Protein AF-D2B4A8-F1 (afdb_monomer_lite)

Foldseek 3Di:
DAPVLVCLCVLQPDPPDVPQPPPQDPCQPLVCVVVVNNVVDVVVHDDDDPLSNLSSLLPVQQADPVGDGDDNVVSLVVQCVVQDCVGSSNRSCVVCVVVSVVSNVLSVVCVVVVHDPHPPPDD

Structure (mmCIF, N/CA/C/O backbone):
data_AF-D2B4A8-F1
#
_entry.id   AF-D2B4A8-F1
#
loop_
_atom_site.group_PDB
_atom_site.id
_atom_site.type_symbol
_atom_site.label_atom_id
_atom_site.label_alt_id
_atom_site.label_comp_id
_atom_site.label_asym_id
_atom_site.label_entity_id
_atom_site.label_seq_id
_atom_site.pdbx_PDB_ins_code
_atom_site.Cartn_x
_atom_site.Cartn_y
_atom_site.Cartn_z
_atom_site.occupancy
_atom_site.B_iso_or_equiv
_atom_site.auth_seq_id
_atom_site.auth_comp_id
_atom_site.auth_asym_id
_atom_site.auth_atom_id
_atom_site.pdbx_PDB_model_num
ATOM 1 N N . MET A 1 1 ? 14.525 -7.545 -0.562 1.00 53.28 1 MET A N 1
ATOM 2 C CA . MET A 1 1 ? 13.897 -6.698 -1.599 1.00 53.28 1 MET A CA 1
ATOM 3 C C . MET A 1 1 ? 13.807 -7.490 -2.882 1.00 53.28 1 MET A C 1
ATOM 5 O O . MET A 1 1 ? 14.800 -8.097 -3.271 1.00 53.28 1 MET A O 1
ATOM 9 N N . CYS A 1 2 ? 12.634 -7.492 -3.510 1.00 42.72 2 CYS A N 1
ATOM 10 C CA . CYS A 1 2 ? 12.448 -8.057 -4.845 1.00 42.72 2 CYS A CA 1
ATOM 11 C C . CYS A 1 2 ? 13.189 -7.184 -5.890 1.00 42.72 2 CYS A C 1
ATOM 13 O O . CYS A 1 2 ? 13.231 -5.962 -5.713 1.00 42.72 2 CYS A O 1
ATOM 15 N N . PRO A 1 3 ? 13.757 -7.743 -6.980 1.00 53.84 3 PRO A N 1
ATOM 16 C CA . PRO A 1 3 ? 14.411 -6.964 -8.044 1.00 53.84 3 PRO A CA 1
ATOM 17 C C . PRO A 1 3 ? 13.528 -5.853 -8.638 1.00 53.84 3 PRO A C 1
ATOM 19 O O . PRO A 1 3 ? 14.040 -4.793 -8.990 1.00 53.84 3 PRO A O 1
ATOM 22 N N . LEU A 1 4 ? 12.207 -6.053 -8.671 1.00 51.47 4 LEU A N 1
ATOM 23 C CA . LEU A 1 4 ? 11.249 -5.062 -9.166 1.00 51.47 4 LEU A CA 1
ATOM 24 C C . LEU A 1 4 ? 11.161 -3.824 -8.251 1.00 51.47 4 LEU A C 1
ATOM 26 O O . LEU A 1 4 ? 11.072 -2.702 -8.734 1.00 51.47 4 LEU A O 1
ATOM 30 N N . GLN A 1 5 ? 11.285 -4.000 -6.931 1.00 55.44 5 GLN A N 1
ATOM 31 C CA . GLN A 1 5 ? 11.307 -2.886 -5.973 1.00 55.44 5 GLN A CA 1
ATOM 32 C C . GLN A 1 5 ? 12.609 -2.090 -6.050 1.00 55.44 5 GLN A C 1
ATOM 34 O O . GLN A 1 5 ? 12.600 -0.868 -5.940 1.00 55.44 5 GLN A O 1
ATOM 39 N N . ALA A 1 6 ? 13.735 -2.777 -6.273 1.00 53.03 6 ALA A N 1
ATOM 40 C CA . ALA A 1 6 ? 15.004 -2.103 -6.516 1.00 53.03 6 ALA A CA 1
ATOM 41 C C . ALA A 1 6 ? 14.921 -1.237 -7.781 1.00 53.03 6 ALA A C 1
ATOM 43 O O . ALA A 1 6 ? 15.463 -0.140 -7.790 1.00 53.03 6 ALA A O 1
ATOM 44 N N . GLN A 1 7 ? 14.188 -1.680 -8.809 1.00 50.00 7 GLN A N 1
ATOM 45 C CA . GLN A 1 7 ? 13.877 -0.876 -9.991 1.00 50.00 7 GLN A CA 1
ATOM 46 C C . GLN A 1 7 ? 12.953 0.305 -9.687 1.00 50.00 7 GLN A C 1
ATOM 48 O O . GLN A 1 7 ? 13.271 1.408 -10.110 1.00 50.00 7 GLN A O 1
ATOM 53 N N . VAL A 1 8 ? 11.873 0.124 -8.921 1.00 55.06 8 VAL A N 1
ATOM 54 C CA . VAL A 1 8 ? 10.981 1.229 -8.513 1.00 55.06 8 VAL A CA 1
ATOM 55 C C . VAL A 1 8 ? 11.750 2.307 -7.733 1.00 55.06 8 VAL A C 1
ATOM 57 O O . VAL A 1 8 ? 11.620 3.495 -8.023 1.00 55.06 8 VAL A O 1
ATOM 60 N N . LEU A 1 9 ? 12.624 1.904 -6.805 1.00 54.78 9 LEU A N 1
ATOM 61 C CA . LEU A 1 9 ? 13.452 2.826 -6.020 1.00 54.78 9 LEU A CA 1
ATOM 62 C C . LEU A 1 9 ? 14.603 3.446 -6.837 1.00 54.78 9 LEU A C 1
ATOM 64 O O . LEU A 1 9 ? 14.926 4.617 -6.643 1.00 54.78 9 LEU A O 1
ATOM 68 N N . ALA A 1 10 ? 15.224 2.695 -7.755 1.00 49.09 10 ALA A N 1
ATOM 69 C CA . ALA A 1 10 ? 16.365 3.162 -8.548 1.00 49.09 10 ALA A CA 1
ATOM 70 C C . ALA A 1 10 ? 15.973 3.994 -9.782 1.00 49.09 10 ALA A C 1
ATOM 72 O O . ALA A 1 10 ? 16.732 4.878 -10.175 1.00 49.09 10 ALA A O 1
ATOM 73 N N . LEU A 1 11 ? 14.816 3.733 -10.400 1.00 45.81 11 LEU A N 1
ATOM 74 C CA . LEU A 1 11 ? 14.360 4.416 -11.619 1.00 45.81 11 LEU A CA 1
ATOM 75 C C . LEU A 1 11 ? 13.614 5.727 -11.330 1.00 45.81 11 LEU A C 1
ATOM 77 O O . LEU A 1 11 ? 13.584 6.597 -12.192 1.00 45.81 11 LEU A O 1
ATOM 81 N N . GLY A 1 12 ? 13.070 5.917 -10.122 1.00 47.03 12 GLY A N 1
ATOM 82 C CA . GLY A 1 12 ? 12.328 7.132 -9.754 1.00 47.03 12 GLY A CA 1
ATOM 83 C C . GL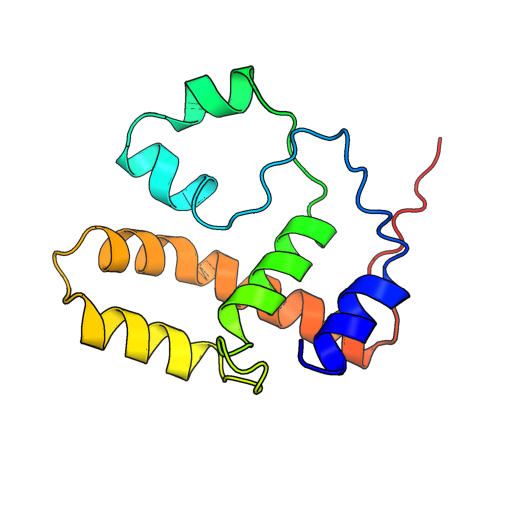Y A 1 12 ? 13.183 8.358 -9.405 1.00 47.03 12 GLY A C 1
ATOM 84 O O . GLY A 1 12 ? 12.634 9.390 -9.022 1.00 47.03 12 GLY A O 1
ATOM 85 N N . GLY A 1 13 ? 14.521 8.260 -9.428 1.00 42.66 13 GLY A N 1
ATOM 86 C CA . GLY A 1 13 ? 15.399 9.339 -8.944 1.00 42.66 13 GLY A CA 1
ATOM 87 C C . GLY A 1 13 ? 15.128 9.742 -7.484 1.00 42.66 13 GLY A C 1
ATOM 88 O O . GLY A 1 13 ? 15.579 10.799 -7.036 1.00 42.66 13 GLY A O 1
ATOM 89 N N . LEU A 1 14 ? 14.385 8.907 -6.746 1.00 45.66 14 LEU A N 1
ATOM 90 C CA . LEU A 1 14 ? 13.957 9.114 -5.373 1.00 45.66 14 LEU A CA 1
ATOM 91 C C . LEU A 1 14 ? 15.188 9.016 -4.473 1.00 45.66 14 LEU A C 1
ATOM 93 O O . LEU A 1 14 ? 15.528 7.965 -3.936 1.00 45.66 14 LEU A O 1
ATOM 97 N N . ARG A 1 15 ? 15.896 10.136 -4.309 1.00 41.97 15 ARG A N 1
ATOM 98 C CA . ARG A 1 15 ? 16.829 10.284 -3.197 1.00 41.97 15 ARG A CA 1
ATOM 99 C C . ARG A 1 15 ? 15.995 10.321 -1.926 1.00 41.97 15 ARG A C 1
ATOM 101 O O . ARG A 1 15 ? 15.464 11.371 -1.578 1.00 41.97 15 ARG A O 1
ATOM 108 N N . PHE A 1 16 ? 15.907 9.182 -1.243 1.00 39.03 16 PHE A N 1
ATOM 109 C CA . PHE A 1 16 ? 15.518 9.125 0.160 1.00 39.03 16 PHE A CA 1
ATOM 110 C C . PHE A 1 16 ? 16.360 10.165 0.910 1.00 39.03 16 PHE A C 1
ATOM 112 O O . PHE A 1 16 ? 17.578 10.009 1.034 1.00 39.03 16 PHE A O 1
ATOM 119 N N . ARG A 1 17 ? 15.750 11.287 1.307 1.00 41.50 17 ARG A N 1
ATOM 120 C CA . ARG A 1 17 ? 16.420 12.277 2.149 1.00 41.50 17 ARG A CA 1
ATOM 121 C C . ARG A 1 17 ? 16.361 11.731 3.574 1.00 41.50 17 ARG A C 1
ATOM 123 O O . ARG A 1 17 ? 15.267 11.677 4.120 1.00 41.50 17 ARG A O 1
ATOM 130 N N . PRO A 1 18 ? 17.497 11.361 4.189 1.00 38.47 18 PRO A N 1
ATOM 131 C CA . PRO A 1 18 ? 17.501 10.789 5.537 1.00 38.47 18 PRO A CA 1
ATOM 132 C C . PRO A 1 18 ? 17.061 11.788 6.621 1.00 38.47 18 PRO A C 1
ATOM 134 O O . PRO A 1 18 ? 16.767 11.369 7.730 1.00 38.47 18 PRO A O 1
ATOM 137 N N . ASP A 1 19 ? 17.013 13.083 6.287 1.00 38.22 19 ASP A N 1
ATOM 138 C CA . ASP A 1 19 ? 16.570 14.181 7.161 1.00 38.22 19 ASP A CA 1
ATOM 139 C C . ASP A 1 19 ? 15.119 14.618 6.900 1.00 38.22 19 ASP A C 1
ATOM 141 O O . ASP A 1 19 ? 14.635 15.550 7.536 1.00 38.22 19 ASP A O 1
ATOM 145 N N . SER A 1 20 ? 14.424 13.997 5.937 1.00 40.88 20 SER A N 1
ATOM 146 C CA . SER A 1 20 ? 12.980 14.192 5.843 1.00 40.88 20 SER A CA 1
ATOM 147 C C . SER A 1 20 ? 12.360 13.295 6.899 1.00 40.88 20 SER A C 1
ATOM 149 O O . SER A 1 20 ? 12.391 12.073 6.770 1.00 40.88 20 SER A O 1
ATOM 151 N N . SER A 1 21 ? 11.761 13.890 7.926 1.00 42.03 21 SER A N 1
ATOM 152 C CA . SER A 1 21 ? 10.898 13.194 8.890 1.00 42.03 21 SER A CA 1
ATOM 153 C C . SER A 1 21 ? 9.629 12.605 8.245 1.00 42.03 21 SER A C 1
ATOM 155 O O . SER A 1 21 ? 8.708 12.210 8.952 1.00 42.03 21 SER A O 1
ATOM 157 N N . ALA A 1 22 ? 9.594 12.547 6.912 1.00 42.12 22 ALA A N 1
ATOM 158 C CA . ALA A 1 22 ? 8.742 11.769 6.037 1.00 42.12 22 ALA A CA 1
ATOM 159 C C . ALA A 1 22 ? 8.541 10.342 6.547 1.00 42.12 22 ALA A C 1
ATOM 161 O O . ALA A 1 22 ? 9.259 9.401 6.182 1.00 42.12 22 ALA A O 1
ATOM 162 N N . LYS A 1 23 ? 7.539 10.157 7.403 1.00 42.78 23 LYS A N 1
ATOM 163 C CA . LYS A 1 23 ? 7.059 8.822 7.726 1.00 42.78 23 LYS A CA 1
ATOM 164 C C . LYS A 1 23 ? 6.336 8.276 6.508 1.00 42.78 23 LYS A C 1
ATOM 166 O O . LYS A 1 23 ? 5.182 8.565 6.225 1.00 42.78 23 LYS A O 1
ATOM 171 N N . THR A 1 24 ? 7.078 7.455 5.795 1.00 49.22 24 THR A N 1
ATOM 172 C CA . THR A 1 24 ? 6.608 6.561 4.757 1.00 49.22 24 THR A CA 1
ATOM 173 C C . THR A 1 24 ? 5.866 5.410 5.425 1.00 49.22 24 THR A C 1
ATOM 175 O O . THR A 1 24 ? 6.497 4.465 5.874 1.00 49.22 24 THR A O 1
ATOM 178 N N . SER A 1 25 ? 4.540 5.500 5.561 1.00 46.50 25 SER A N 1
ATOM 179 C CA . SER A 1 25 ? 3.725 4.315 5.855 1.00 46.50 25 SER A CA 1
ATOM 180 C C . SER A 1 25 ? 2.241 4.537 5.577 1.00 46.50 25 SER A C 1
ATOM 182 O O . SER A 1 25 ? 1.609 5.428 6.144 1.00 46.50 25 SER A O 1
ATOM 184 N N . GLN A 1 26 ? 1.699 3.638 4.753 1.00 45.19 26 GLN A N 1
ATOM 185 C CA . GLN A 1 26 ? 0.287 3.334 4.483 1.00 45.19 26 GLN A CA 1
ATOM 186 C C . GLN A 1 26 ? -0.660 3.490 5.687 1.00 45.19 26 GLN A C 1
ATOM 188 O O . GLN A 1 26 ? -1.834 3.819 5.530 1.00 45.19 26 GLN A O 1
ATOM 193 N N . GLU A 1 27 ? -0.142 3.229 6.887 1.00 46.00 27 GLU A N 1
ATOM 194 C CA . GLU A 1 27 ? -0.852 3.269 8.165 1.00 46.00 27 GLU A CA 1
ATOM 195 C C . GLU A 1 27 ? -1.352 4.679 8.495 1.00 46.00 27 GLU A C 1
ATOM 197 O O . GLU A 1 27 ? -2.450 4.851 9.008 1.00 46.00 27 GLU A O 1
ATOM 202 N N . PHE A 1 28 ? -0.620 5.723 8.117 1.00 49.12 28 PHE A N 1
ATOM 203 C CA . PHE A 1 28 ? -0.937 7.090 8.513 1.00 49.12 28 PHE A CA 1
ATOM 204 C C . PHE A 1 28 ? -2.313 7.558 8.019 1.00 49.12 28 PHE A C 1
ATOM 206 O O . PHE A 1 28 ? -3.135 7.998 8.808 1.00 49.12 28 PHE A O 1
ATOM 213 N N . HIS A 1 29 ? -2.629 7.428 6.731 1.00 51.56 29 HIS A N 1
ATOM 214 C CA . HIS A 1 29 ? -3.852 8.041 6.193 1.00 51.56 29 HIS A CA 1
ATOM 215 C C . HIS A 1 29 ? -5.127 7.234 6.464 1.00 51.56 29 HIS A C 1
ATOM 217 O O . HIS A 1 29 ? -6.218 7.799 6.433 1.00 51.56 29 HIS A O 1
ATOM 223 N N . CYS A 1 30 ? -5.008 5.937 6.748 1.00 52.97 30 CYS A N 1
ATOM 224 C CA . CYS A 1 30 ? -6.161 5.067 6.997 1.00 52.97 30 CYS A CA 1
ATOM 225 C C . CYS A 1 30 ? -6.325 4.693 8.476 1.00 52.97 30 CYS A C 1
ATOM 227 O O . CYS A 1 30 ? -7.440 4.411 8.908 1.00 52.97 30 CYS A O 1
ATOM 229 N N . GLU A 1 31 ? -5.250 4.709 9.265 1.00 59.53 31 GLU A N 1
ATOM 230 C CA . GLU A 1 31 ? -5.280 4.430 10.702 1.00 59.53 31 GLU A CA 1
ATOM 231 C C . GLU A 1 31 ? -5.310 5.714 11.540 1.00 59.53 31 GLU A C 1
ATOM 233 O O . GLU A 1 31 ? -5.950 5.730 12.591 1.00 59.53 31 GLU A O 1
ATOM 238 N N . ALA A 1 32 ? -4.689 6.818 11.098 1.00 65.00 32 ALA A N 1
ATOM 239 C CA . ALA A 1 32 ? -4.744 8.068 11.860 1.00 65.00 32 ALA A CA 1
ATOM 240 C C . ALA A 1 32 ? -6.165 8.629 12.013 1.00 65.00 32 ALA A C 1
ATOM 242 O O . ALA A 1 32 ? -6.464 9.084 13.117 1.00 65.00 32 ALA A O 1
ATOM 243 N N . PRO A 1 33 ? -7.072 8.573 11.013 1.00 65.69 33 PRO A N 1
ATOM 244 C CA . PRO A 1 33 ? -8.468 8.949 11.233 1.00 65.69 33 PRO A CA 1
ATOM 245 C C . PRO A 1 33 ? -9.149 8.055 12.278 1.00 65.69 33 PRO A C 1
ATOM 247 O O . PRO A 1 33 ? -9.798 8.566 13.187 1.00 65.69 33 PRO A O 1
ATOM 250 N N . GLU A 1 34 ? -8.929 6.736 12.218 1.00 67.88 34 GLU A N 1
ATOM 251 C CA . GLU A 1 34 ? -9.468 5.767 13.191 1.00 67.88 34 GLU A CA 1
ATOM 252 C C . GLU A 1 34 ? -8.925 6.002 14.614 1.00 67.88 34 GLU A C 1
ATOM 254 O O . GLU A 1 34 ? -9.572 5.653 15.602 1.00 67.88 34 GLU A O 1
ATOM 259 N N . ARG A 1 35 ? -7.743 6.620 14.736 1.00 70.56 35 ARG A N 1
ATOM 260 C CA . ARG A 1 35 ? -7.092 6.963 16.010 1.00 70.56 35 ARG A CA 1
ATOM 261 C C . ARG A 1 35 ? -7.255 8.428 16.429 1.00 70.56 35 ARG A C 1
ATOM 263 O O . ARG A 1 35 ? -6.767 8.788 17.497 1.00 70.56 35 ARG A O 1
ATOM 270 N N . GLY A 1 36 ? -7.912 9.264 15.622 1.00 75.44 36 GLY A N 1
ATOM 271 C CA . GLY A 1 36 ? -8.033 10.707 15.869 1.00 75.44 36 GLY A CA 1
ATOM 272 C C . GLY A 1 36 ? -6.702 11.470 15.811 1.00 75.44 36 GLY A C 1
ATOM 273 O O . GLY A 1 36 ? -6.557 12.493 16.469 1.00 75.44 36 GLY A O 1
ATOM 274 N N . LEU A 1 37 ? -5.718 10.959 15.067 1.00 79.81 37 LEU A N 1
ATOM 275 C CA . LEU A 1 37 ? -4.366 11.521 14.962 1.00 79.81 37 LEU A CA 1
ATOM 276 C C . LEU A 1 37 ? -4.123 12.300 13.665 1.00 79.81 37 LEU A C 1
ATOM 278 O O . LEU A 1 37 ? -3.055 12.880 13.511 1.00 79.81 37 LEU A O 1
ATOM 282 N N . LEU A 1 38 ? -5.078 12.306 12.730 1.00 73.94 38 LEU A N 1
ATOM 283 C CA . LEU A 1 38 ? -4.866 12.867 11.394 1.00 73.94 38 LEU A CA 1
ATOM 284 C C . LEU A 1 38 ? -4.447 14.346 11.437 1.00 73.94 38 LEU A C 1
ATOM 286 O O . LEU A 1 38 ? -3.479 14.718 10.781 1.00 73.94 38 LEU A O 1
ATOM 290 N N . ASP A 1 39 ? -5.137 15.165 12.231 1.00 75.44 39 ASP A N 1
ATOM 291 C CA . ASP A 1 39 ? -4.871 16.607 12.301 1.00 75.44 39 ASP A CA 1
ATOM 292 C C . ASP A 1 39 ? -3.505 16.899 12.933 1.00 75.44 39 ASP A C 1
ATOM 294 O O . ASP A 1 39 ? -2.692 17.600 12.340 1.00 75.44 39 ASP A O 1
ATOM 298 N N . ALA A 1 40 ? -3.210 16.275 14.080 1.00 78.38 40 ALA A N 1
ATOM 299 C CA . ALA A 1 40 ? -1.917 16.403 14.753 1.00 78.38 40 ALA A CA 1
ATOM 300 C C . ALA A 1 40 ? -0.747 16.008 13.845 1.00 78.38 40 ALA A C 1
ATOM 302 O O . ALA A 1 40 ? 0.318 16.618 13.892 1.00 78.38 40 ALA A O 1
ATOM 303 N N . LEU A 1 41 ? -0.940 14.996 13.001 1.00 74.81 41 LEU A N 1
ATOM 304 C CA . LEU A 1 41 ? 0.117 14.560 12.114 1.00 74.81 41 LEU A CA 1
ATOM 305 C C . LEU A 1 41 ? 0.253 15.435 10.857 1.00 74.81 41 LEU A C 1
ATOM 307 O O . LEU A 1 41 ? 1.373 15.642 10.403 1.00 74.81 41 LEU A O 1
ATOM 311 N N . ASN A 1 42 ? -0.843 15.976 10.318 1.00 76.38 42 ASN A N 1
ATOM 312 C CA . ASN A 1 42 ? -0.787 16.960 9.229 1.00 76.38 42 ASN A CA 1
ATOM 313 C C . ASN A 1 42 ? -0.161 18.293 9.679 1.00 76.38 42 ASN A C 1
ATOM 315 O O . ASN A 1 42 ? 0.357 19.036 8.852 1.00 76.38 42 ASN A O 1
ATOM 319 N N . GLU A 1 43 ? -0.227 18.613 10.974 1.00 79.50 43 GLU A N 1
ATOM 320 C CA . GLU A 1 43 ? 0.458 19.773 11.557 1.00 79.50 43 GLU A CA 1
ATOM 321 C C . GLU A 1 43 ? 1.968 19.541 11.739 1.00 79.50 43 GLU A C 1
ATOM 323 O O . GLU A 1 43 ? 2.749 20.486 11.635 1.00 79.50 43 GLU A O 1
ATOM 328 N N . GLU A 1 44 ? 2.385 18.303 12.026 1.00 77.94 44 GLU A N 1
ATOM 329 C CA . GLU A 1 44 ? 3.787 17.961 12.307 1.00 77.94 44 GLU A CA 1
ATOM 330 C C . GLU A 1 44 ? 4.586 17.592 11.045 1.00 77.94 44 GLU A C 1
ATOM 332 O O . GLU A 1 44 ? 5.791 17.850 10.987 1.00 77.94 44 GLU A O 1
ATOM 337 N N . PHE A 1 45 ? 3.942 16.995 10.036 1.00 74.12 45 PHE A N 1
ATOM 338 C CA . PHE A 1 45 ? 4.610 16.428 8.864 1.00 74.12 45 PHE A CA 1
ATOM 339 C C . PHE A 1 45 ? 4.064 16.989 7.547 1.00 74.12 45 PHE A C 1
ATOM 341 O O . PHE A 1 45 ? 2.855 17.025 7.323 1.00 74.12 45 PHE A O 1
ATOM 348 N N . ASP A 1 46 ? 4.976 17.349 6.639 1.00 72.12 46 ASP A N 1
ATOM 349 C CA . ASP A 1 46 ? 4.625 17.710 5.266 1.00 72.12 46 ASP A CA 1
ATOM 350 C C . ASP A 1 46 ? 4.083 16.496 4.497 1.00 72.12 46 ASP A C 1
ATOM 352 O O . ASP A 1 46 ? 4.502 15.352 4.700 1.00 72.12 46 ASP A O 1
ATOM 356 N N . GLN A 1 47 ? 3.168 16.754 3.561 1.00 69.88 47 GLN A N 1
ATOM 357 C CA . GLN A 1 47 ? 2.641 15.709 2.694 1.00 69.88 47 GLN A CA 1
ATOM 358 C C . GLN A 1 47 ? 3.702 15.268 1.678 1.00 69.88 47 GLN A C 1
ATOM 360 O O . GLN A 1 47 ? 4.236 16.073 0.912 1.00 69.88 47 GLN A O 1
ATOM 365 N N . GLU A 1 48 ? 3.977 13.966 1.648 1.00 73.81 48 GLU A N 1
ATOM 366 C CA . GLU A 1 48 ? 4.938 13.385 0.716 1.00 73.81 48 GLU A CA 1
ATOM 367 C C . GLU A 1 48 ? 4.442 13.386 -0.732 1.00 73.81 48 GLU A C 1
ATOM 369 O O . GLU A 1 48 ? 3.244 13.449 -1.024 1.00 73.81 48 GLU A O 1
ATOM 374 N N . ARG A 1 49 ? 5.399 13.277 -1.660 1.00 76.75 49 ARG A N 1
ATOM 375 C CA . ARG A 1 49 ? 5.110 13.209 -3.096 1.00 76.75 49 ARG A CA 1
ATOM 376 C C . ARG A 1 49 ? 4.154 12.048 -3.409 1.00 76.75 49 ARG A C 1
ATOM 378 O O . ARG A 1 49 ? 4.464 10.918 -3.017 1.00 76.75 49 ARG A O 1
ATOM 385 N N . PRO A 1 50 ? 3.067 12.272 -4.173 1.00 75.56 50 PRO A N 1
ATOM 386 C CA . PRO A 1 50 ? 2.102 11.223 -4.507 1.00 75.56 50 PRO A CA 1
ATOM 387 C C . PRO A 1 50 ? 2.756 9.976 -5.113 1.00 75.56 50 PRO A C 1
ATOM 389 O O . PRO A 1 50 ? 2.479 8.864 -4.677 1.00 75.56 50 PRO A O 1
ATOM 392 N N . GLU A 1 51 ? 3.715 10.158 -6.026 1.00 77.50 51 GLU A N 1
ATOM 393 C CA . GLU A 1 51 ? 4.416 9.040 -6.678 1.00 77.50 51 GLU A CA 1
ATOM 394 C C . GLU A 1 51 ? 5.237 8.193 -5.692 1.00 77.50 51 GLU A C 1
ATOM 396 O O . GLU A 1 51 ? 5.375 6.981 -5.861 1.00 77.50 51 GLU A O 1
ATOM 401 N N . LEU A 1 52 ? 5.802 8.822 -4.653 1.00 78.81 52 LEU A N 1
ATOM 402 C CA . LEU A 1 52 ? 6.547 8.118 -3.610 1.00 78.81 52 LEU A CA 1
ATOM 403 C C . LEU A 1 52 ? 5.593 7.309 -2.728 1.00 78.81 52 LEU A C 1
ATOM 405 O O . LEU A 1 52 ? 5.871 6.147 -2.432 1.00 78.81 52 LEU A O 1
ATOM 409 N N . VAL A 1 53 ? 4.456 7.895 -2.349 1.00 78.25 53 VAL A N 1
ATOM 410 C CA . VAL A 1 53 ? 3.413 7.205 -1.576 1.00 78.25 53 VAL A CA 1
ATOM 411 C C . VAL A 1 53 ? 2.881 5.995 -2.349 1.00 78.25 53 VAL A C 1
ATOM 413 O O . VAL A 1 53 ? 2.768 4.905 -1.783 1.00 78.25 53 VAL A O 1
ATOM 416 N N . GLU A 1 54 ? 2.626 6.141 -3.649 1.00 82.38 54 GLU A N 1
ATOM 417 C CA . GLU A 1 54 ? 2.193 5.045 -4.521 1.00 82.38 54 GLU A CA 1
ATOM 418 C C . GLU A 1 54 ? 3.258 3.949 -4.648 1.00 82.38 54 GLU A C 1
ATOM 420 O O . GLU A 1 54 ? 2.948 2.764 -4.510 1.00 82.38 54 GLU A O 1
ATOM 425 N N . ALA A 1 55 ? 4.524 4.327 -4.848 1.00 83.12 55 ALA A N 1
ATOM 426 C CA . ALA A 1 55 ? 5.640 3.389 -4.944 1.00 83.12 55 ALA A CA 1
ATOM 427 C C . ALA A 1 55 ? 5.817 2.557 -3.666 1.00 83.12 55 ALA A C 1
ATOM 429 O O . ALA A 1 55 ? 6.039 1.346 -3.734 1.00 83.12 55 ALA A O 1
ATOM 430 N N . LEU A 1 56 ? 5.700 3.188 -2.497 1.00 83.06 56 LEU A N 1
ATOM 431 C CA . LEU A 1 56 ? 5.814 2.513 -1.205 1.00 83.06 56 LEU A CA 1
ATOM 432 C C . LEU A 1 56 ? 4.609 1.622 -0.923 1.00 83.06 56 LEU A C 1
ATOM 434 O O . LEU A 1 56 ? 4.796 0.488 -0.489 1.00 83.06 56 LEU A O 1
ATOM 438 N N . THR A 1 57 ? 3.407 2.092 -1.263 1.00 84.44 57 THR A N 1
ATOM 439 C CA . THR A 1 57 ? 2.179 1.288 -1.214 1.00 84.44 57 THR A CA 1
ATOM 440 C C . THR A 1 57 ? 2.319 0.022 -2.037 1.00 84.44 57 THR A C 1
ATOM 442 O O . THR A 1 57 ? 2.061 -1.082 -1.560 1.00 84.44 57 THR A O 1
ATOM 445 N N . TYR A 1 58 ? 2.758 0.177 -3.285 1.00 86.00 58 TYR A N 1
ATOM 446 C CA . TYR A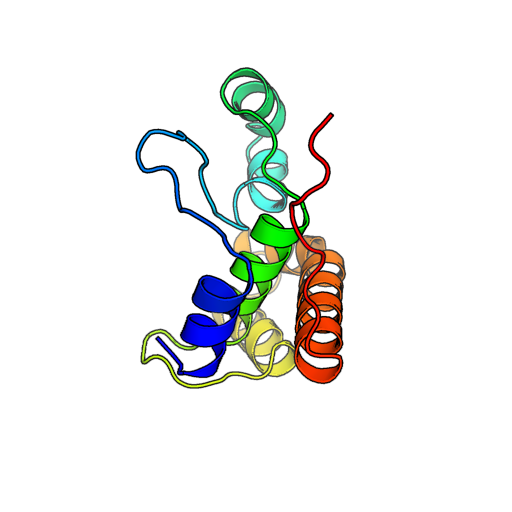 1 58 ? 3.007 -0.942 -4.173 1.00 86.00 58 TYR A CA 1
ATOM 447 C C . TYR A 1 58 ? 4.021 -1.907 -3.557 1.00 86.00 58 TYR A C 1
ATOM 449 O O . TYR A 1 58 ? 3.787 -3.114 -3.535 1.00 86.00 58 TYR A O 1
ATOM 457 N N . CYS A 1 59 ? 5.123 -1.387 -3.013 1.00 84.94 59 CYS A N 1
ATOM 458 C CA . CYS A 1 59 ? 6.162 -2.203 -2.401 1.00 84.94 59 CYS A CA 1
ATOM 459 C C . CYS A 1 59 ? 5.658 -3.008 -1.196 1.00 84.94 59 CYS A C 1
ATOM 461 O O . CYS A 1 59 ? 5.974 -4.193 -1.115 1.00 84.94 59 CYS A O 1
ATOM 463 N N . ASP A 1 60 ? 4.894 -2.395 -0.294 1.00 84.56 60 ASP A N 1
ATOM 464 C CA . ASP A 1 60 ? 4.339 -3.055 0.892 1.00 84.56 60 ASP A CA 1
ATOM 465 C C . ASP A 1 60 ? 3.317 -4.140 0.520 1.00 84.56 60 ASP A C 1
ATOM 467 O O . ASP A 1 60 ? 3.378 -5.276 0.996 1.00 84.56 60 ASP A O 1
ATOM 471 N N . MET A 1 61 ? 2.419 -3.822 -0.415 1.00 88.88 61 MET A N 1
ATOM 472 C CA . MET A 1 61 ? 1.282 -4.682 -0.744 1.00 88.88 61 MET A CA 1
ATOM 473 C C . MET A 1 61 ? 1.606 -5.807 -1.729 1.00 88.88 61 MET A C 1
ATOM 475 O O . MET A 1 61 ? 0.839 -6.762 -1.827 1.00 88.88 61 MET A O 1
ATOM 479 N N . THR A 1 62 ? 2.735 -5.734 -2.437 1.00 88.00 62 THR A N 1
ATOM 480 C CA . THR A 1 62 ? 3.123 -6.735 -3.451 1.00 88.00 62 THR A CA 1
ATOM 481 C C . THR A 1 62 ? 4.408 -7.483 -3.112 1.00 88.00 62 THR A C 1
ATOM 483 O O . THR A 1 62 ? 4.949 -8.198 -3.954 1.00 88.00 62 THR A O 1
ATOM 486 N N . THR A 1 63 ? 4.938 -7.336 -1.892 1.00 83.38 63 THR A N 1
ATOM 487 C CA . THR A 1 63 ? 6.172 -8.020 -1.486 1.00 83.38 63 THR A CA 1
ATOM 488 C C . THR A 1 63 ? 6.050 -8.664 -0.113 1.00 83.38 63 THR A C 1
ATOM 490 O O . THR A 1 63 ? 5.692 -8.035 0.877 1.00 83.38 63 THR A O 1
ATOM 493 N N . SER A 1 64 ? 6.397 -9.947 -0.033 1.00 78.94 64 SER A N 1
ATOM 494 C CA . SER A 1 64 ? 6.458 -10.663 1.237 1.00 78.94 64 SER A CA 1
ATOM 495 C C . SER A 1 64 ? 7.642 -10.187 2.091 1.00 78.94 64 SER A C 1
ATOM 497 O O . SER A 1 64 ? 8.625 -9.668 1.555 1.00 78.94 64 SER A O 1
ATOM 499 N N . PRO A 1 65 ? 7.648 -10.457 3.409 1.00 71.44 65 PRO A N 1
ATOM 500 C CA . PRO A 1 65 ? 8.815 -10.195 4.258 1.00 71.44 65 PRO A CA 1
ATOM 501 C C . PRO A 1 65 ? 10.105 -10.877 3.765 1.00 71.44 65 PRO A C 1
ATOM 503 O O . PRO A 1 65 ? 11.204 -10.386 4.011 1.00 71.44 65 PRO A O 1
ATOM 506 N N . GLY A 1 66 ? 9.981 -11.995 3.038 1.00 73.19 66 GLY A N 1
ATOM 507 C CA . GLY A 1 66 ? 11.098 -12.695 2.396 1.00 73.19 66 GLY A CA 1
ATOM 508 C C . GLY A 1 66 ? 11.549 -12.078 1.067 1.00 73.19 66 GLY A C 1
ATOM 509 O O . GLY A 1 66 ? 12.502 -12.561 0.460 1.00 73.19 66 GLY A O 1
ATOM 510 N N . GLY A 1 67 ? 10.887 -11.020 0.596 1.00 72.88 67 GLY A N 1
ATOM 511 C CA . GLY A 1 67 ? 11.182 -10.357 -0.670 1.00 72.88 67 GLY A CA 1
ATOM 512 C C . GLY A 1 67 ? 10.585 -11.040 -1.901 1.00 72.88 67 GLY A C 1
ATOM 513 O O . GLY A 1 67 ? 11.034 -10.752 -3.008 1.00 72.88 67 GLY A O 1
ATOM 514 N N . THR A 1 68 ? 9.617 -11.945 -1.736 1.00 80.31 68 THR A N 1
ATOM 515 C CA . THR A 1 68 ? 8.937 -12.594 -2.869 1.00 80.31 68 THR A CA 1
ATOM 516 C C . THR A 1 68 ? 7.750 -11.754 -3.345 1.00 80.31 68 THR A C 1
ATOM 518 O O . THR A 1 68 ? 7.060 -11.192 -2.494 1.00 80.31 68 THR A O 1
ATOM 521 N N . PRO A 1 69 ? 7.472 -11.690 -4.661 1.00 82.31 69 PRO A N 1
ATOM 522 C CA . PRO A 1 69 ? 6.267 -11.045 -5.173 1.00 82.31 69 PRO A CA 1
ATOM 523 C C . PRO A 1 69 ? 4.997 -11.663 -4.582 1.00 82.31 69 PRO A C 1
ATOM 525 O O . PRO A 1 69 ? 4.928 -12.881 -4.406 1.00 82.31 69 PRO A O 1
ATOM 528 N N . LEU A 1 70 ? 4.012 -10.820 -4.298 1.00 85.56 70 LEU A N 1
ATOM 529 C CA . LEU A 1 70 ? 2.663 -11.183 -3.880 1.00 85.56 70 LEU A CA 1
ATOM 530 C C . LEU A 1 70 ? 1.654 -10.484 -4.789 1.00 85.56 70 LEU A C 1
ATOM 532 O O . LEU A 1 70 ? 1.881 -9.350 -5.217 1.00 85.56 70 LEU A O 1
ATOM 536 N N . ASP A 1 71 ? 0.543 -11.163 -5.056 1.00 89.75 71 ASP A N 1
ATOM 537 C CA . ASP A 1 71 ? -0.627 -10.526 -5.643 1.00 89.75 71 ASP A CA 1
ATOM 538 C C . ASP A 1 71 ? -1.348 -9.682 -4.579 1.00 89.75 71 ASP A C 1
ATOM 540 O O . ASP A 1 71 ? -1.435 -10.071 -3.409 1.00 89.75 71 ASP A O 1
ATOM 544 N N . VAL A 1 72 ? -1.819 -8.498 -4.974 1.00 89.31 72 VAL A N 1
ATOM 545 C CA . VAL A 1 72 ? -2.439 -7.550 -4.041 1.00 89.31 72 VAL A CA 1
ATOM 546 C C . VAL A 1 72 ? -3.780 -8.060 -3.518 1.00 89.31 72 VAL A C 1
ATOM 548 O O . VAL A 1 72 ? -4.077 -7.862 -2.340 1.00 89.31 72 VAL A O 1
ATOM 551 N N . ASP A 1 73 ? -4.569 -8.748 -4.344 1.00 90.62 73 ASP A N 1
ATOM 552 C CA . ASP A 1 73 ? -5.882 -9.249 -3.945 1.00 90.62 73 ASP A CA 1
ATOM 553 C C . ASP A 1 73 ? -5.720 -10.440 -2.994 1.00 90.62 73 ASP A C 1
ATOM 555 O O . ASP A 1 73 ? -6.372 -10.491 -1.945 1.00 90.62 73 ASP A O 1
ATOM 559 N N . ASP A 1 74 ? -4.768 -11.334 -3.284 1.00 89.31 74 ASP A N 1
ATOM 560 C CA . ASP A 1 74 ? -4.393 -12.423 -2.374 1.00 89.31 74 ASP A CA 1
ATOM 561 C C . ASP A 1 74 ? -3.906 -11.880 -1.022 1.00 89.31 74 ASP A C 1
ATOM 563 O O . ASP A 1 74 ? -4.266 -12.398 0.041 1.00 89.31 74 ASP A O 1
ATOM 567 N N . ARG A 1 75 ? -3.118 -10.798 -1.039 1.00 89.38 75 ARG A N 1
ATOM 568 C CA . ARG A 1 75 ? -2.617 -10.145 0.174 1.00 89.38 75 ARG A CA 1
ATOM 569 C C . ARG A 1 75 ? -3.739 -9.514 0.996 1.00 89.38 75 ARG A C 1
ATOM 571 O O . ARG A 1 75 ? -3.763 -9.670 2.217 1.00 89.38 75 ARG A O 1
ATOM 578 N N . LEU A 1 76 ? -4.675 -8.818 0.357 1.00 89.75 76 LEU A N 1
ATOM 579 C CA . LEU A 1 76 ? -5.835 -8.238 1.036 1.00 89.75 76 LEU A CA 1
ATOM 580 C C . LEU A 1 76 ? -6.709 -9.336 1.660 1.00 89.75 76 LEU A C 1
ATOM 582 O O . LEU A 1 76 ? -7.084 -9.237 2.833 1.00 89.75 76 LEU A O 1
ATOM 586 N N . ALA A 1 77 ? -6.966 -10.422 0.926 1.00 90.06 77 ALA A N 1
ATOM 587 C CA . ALA A 1 77 ? -7.712 -11.574 1.428 1.00 90.06 77 ALA A CA 1
ATOM 588 C C . ALA A 1 77 ? -7.014 -12.244 2.627 1.00 90.06 77 ALA A C 1
ATOM 590 O O . ALA A 1 77 ? -7.665 -12.566 3.625 1.00 90.06 77 ALA A O 1
ATOM 591 N N . GLU A 1 78 ? -5.687 -12.397 2.576 1.00 88.69 78 GLU A N 1
ATOM 592 C CA . GLU A 1 78 ? -4.873 -12.903 3.687 1.00 88.69 78 GLU A CA 1
ATOM 593 C C . GLU A 1 78 ? -5.021 -12.026 4.941 1.00 88.69 78 GLU A C 1
ATOM 595 O O . GLU A 1 78 ? -5.255 -12.545 6.038 1.00 88.69 78 GLU A O 1
ATOM 600 N N . ILE A 1 79 ? -4.911 -10.701 4.794 1.00 85.94 79 ILE A N 1
ATOM 601 C CA . ILE A 1 79 ? -5.048 -9.750 5.907 1.00 85.94 79 ILE A CA 1
ATOM 602 C C . ILE A 1 79 ? -6.444 -9.867 6.533 1.00 85.94 79 ILE A C 1
ATOM 604 O O . ILE A 1 79 ? -6.560 -9.979 7.758 1.00 85.94 79 ILE A O 1
ATOM 608 N N . HIS A 1 80 ? -7.503 -9.913 5.720 1.00 87.50 80 HIS A N 1
ATOM 609 C CA . HIS A 1 80 ? -8.867 -10.110 6.218 1.00 87.50 80 HIS A CA 1
ATOM 610 C C . HIS A 1 80 ? -9.041 -11.445 6.946 1.00 87.50 80 HIS A C 1
ATOM 612 O O . HIS A 1 80 ? -9.647 -11.482 8.019 1.00 87.50 80 HIS A O 1
ATOM 618 N N . SER A 1 81 ? -8.463 -12.525 6.415 1.00 89.19 81 SER A N 1
ATOM 619 C CA . SER A 1 81 ? -8.523 -13.847 7.041 1.00 89.19 81 SER A CA 1
ATOM 620 C C . SER A 1 81 ? -7.791 -13.908 8.385 1.00 89.19 81 SER A C 1
ATOM 622 O O . SER A 1 81 ? -8.175 -14.71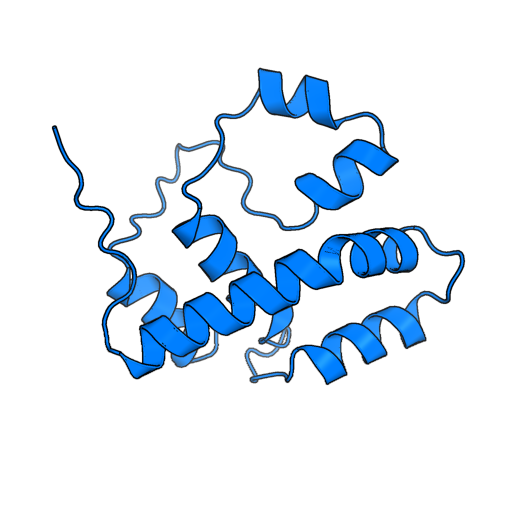1 9.233 1.00 89.19 81 SER A O 1
ATOM 624 N N . ARG A 1 82 ? -6.735 -13.108 8.589 1.00 89.31 82 ARG A N 1
ATOM 625 C CA . ARG A 1 82 ? -5.932 -13.112 9.826 1.00 89.31 82 ARG A CA 1
ATOM 626 C C . ARG A 1 82 ? -6.585 -12.364 10.981 1.00 89.31 82 ARG A C 1
ATOM 628 O O . ARG A 1 82 ? -6.504 -12.827 12.114 1.00 89.31 82 ARG A O 1
ATOM 635 N N . TYR A 1 83 ? -7.175 -11.203 10.705 1.00 82.75 83 TYR A N 1
ATOM 636 C CA . TYR A 1 83 ? -7.646 -10.291 11.750 1.00 82.75 83 TYR A CA 1
ATOM 637 C C . TYR A 1 83 ? -9.159 -10.377 12.003 1.00 82.75 83 TYR A C 1
ATOM 639 O O . TYR A 1 83 ? -9.599 -10.069 13.107 1.00 82.75 83 TYR A O 1
ATOM 647 N N . GLY A 1 84 ? -9.949 -10.876 11.045 1.00 83.12 84 GLY A N 1
ATOM 648 C CA . GLY A 1 84 ? -11.405 -10.975 11.172 1.00 83.12 84 GLY A CA 1
ATOM 649 C C . GLY A 1 84 ? -12.123 -9.616 11.046 1.00 83.12 84 GLY A C 1
ATOM 650 O O . GLY A 1 84 ? -11.528 -8.565 11.267 1.00 83.12 84 GLY A O 1
ATOM 651 N N . PRO A 1 85 ? -13.422 -9.603 10.699 1.00 79.81 85 PRO A N 1
ATOM 652 C CA . PRO A 1 85 ? -14.109 -8.412 10.178 1.00 79.81 85 PRO A CA 1
ATOM 653 C C . PRO A 1 85 ? -14.200 -7.221 11.150 1.00 79.81 85 PRO A C 1
ATOM 655 O O . PRO A 1 85 ? -14.162 -6.076 10.712 1.00 79.81 85 PRO A O 1
ATOM 658 N N . GLU A 1 86 ? -14.268 -7.466 12.460 1.00 82.50 86 GLU A N 1
ATOM 659 C CA . GLU A 1 86 ? -14.430 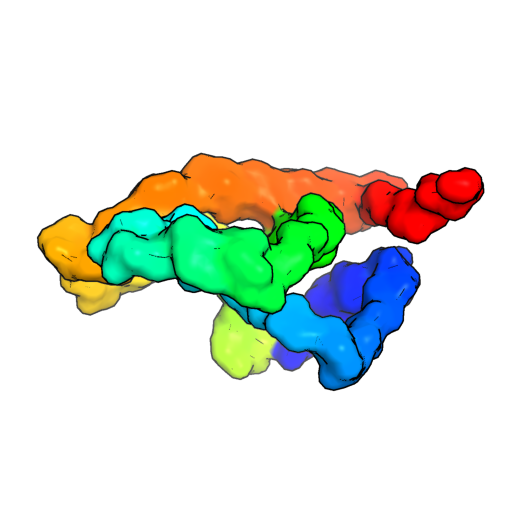-6.408 13.475 1.00 82.50 86 GLU A CA 1
ATOM 660 C C . GLU A 1 86 ? -13.103 -5.766 13.916 1.00 82.50 86 GLU A C 1
ATOM 662 O O . GLU A 1 86 ? -13.073 -4.744 14.617 1.00 82.50 86 GLU A O 1
ATOM 667 N N . HIS A 1 87 ? -11.977 -6.357 13.518 1.00 85.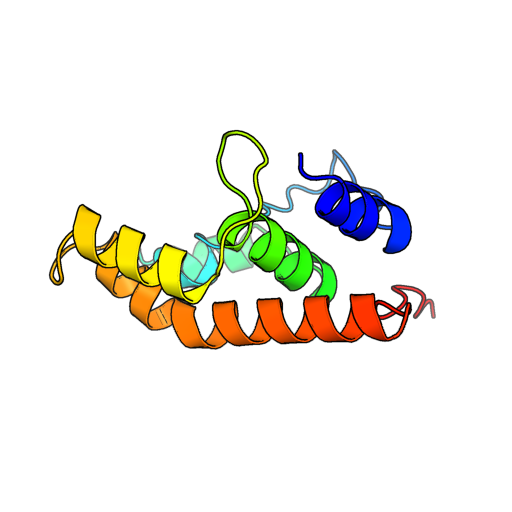00 87 HIS A N 1
ATOM 668 C CA . HIS A 1 87 ? -10.665 -5.884 13.925 1.00 85.00 87 HIS A CA 1
ATOM 669 C C . HIS A 1 87 ? -10.319 -4.561 13.238 1.00 85.00 87 HIS A C 1
ATOM 671 O O . HIS A 1 87 ? -10.642 -4.343 12.070 1.00 85.00 87 HIS A O 1
ATOM 677 N N . LEU A 1 88 ? -9.623 -3.676 13.959 1.00 80.75 88 LEU A N 1
ATOM 678 C CA . LEU A 1 88 ? -9.227 -2.358 13.449 1.00 80.75 88 LEU A CA 1
ATOM 679 C C . LEU A 1 88 ? -8.447 -2.474 12.134 1.00 80.75 88 LEU A C 1
ATOM 681 O O . LEU A 1 88 ? -8.788 -1.809 11.166 1.00 80.75 88 LEU A O 1
ATOM 685 N N . VAL A 1 89 ? -7.496 -3.412 12.058 1.00 80.94 89 VAL A N 1
ATOM 686 C CA . VAL A 1 89 ? -6.732 -3.690 10.825 1.00 80.94 89 VAL A CA 1
ATOM 687 C C . VAL A 1 89 ? -7.647 -4.048 9.652 1.00 80.94 89 VAL A C 1
ATOM 689 O O . VAL A 1 89 ? -7.442 -3.550 8.552 1.00 80.94 89 VAL A O 1
ATOM 692 N N . SER A 1 90 ? -8.683 -4.865 9.866 1.00 83.44 90 SER A N 1
ATOM 693 C CA . SER A 1 90 ? -9.607 -5.246 8.793 1.00 83.44 90 SER A CA 1
ATOM 694 C C . SER A 1 90 ? -10.492 -4.086 8.330 1.00 83.44 90 SER A C 1
ATOM 696 O O . SER A 1 90 ? -10.791 -3.993 7.141 1.00 83.44 90 SER A O 1
ATOM 698 N N . ARG A 1 91 ? -10.868 -3.165 9.222 1.00 82.88 91 ARG A N 1
ATOM 699 C CA . ARG A 1 91 ? -11.605 -1.947 8.848 1.00 82.88 91 ARG A CA 1
ATOM 700 C C . ARG A 1 91 ? -10.716 -0.941 8.121 1.00 82.88 91 ARG A C 1
ATOM 702 O O . ARG A 1 91 ? -11.074 -0.501 7.031 1.00 82.88 91 ARG A O 1
ATOM 709 N N . SER A 1 92 ? -9.530 -0.659 8.658 1.00 80.19 92 SER A N 1
ATOM 710 C CA . SER A 1 92 ? -8.558 0.231 8.016 1.00 80.19 92 SER A CA 1
ATOM 711 C C . SER A 1 92 ? -8.155 -0.276 6.635 1.00 80.19 92 SER A C 1
ATOM 713 O O . SER A 1 92 ? -8.175 0.506 5.690 1.00 80.19 92 SER A O 1
ATOM 715 N N . ILE A 1 93 ? -7.864 -1.574 6.476 1.00 84.94 93 ILE A N 1
ATOM 716 C CA . ILE A 1 93 ? -7.489 -2.119 5.164 1.00 84.94 93 ILE A CA 1
ATOM 717 C C . ILE A 1 93 ? -8.667 -2.104 4.179 1.00 84.94 93 ILE A C 1
ATOM 719 O O . ILE A 1 93 ? -8.459 -1.815 3.004 1.00 84.94 93 ILE A O 1
ATOM 723 N N . SER A 1 94 ? -9.909 -2.315 4.640 1.00 87.81 94 SER A N 1
ATOM 724 C CA . SER A 1 94 ? -11.101 -2.173 3.784 1.00 87.81 94 SER A CA 1
ATOM 725 C C . SER A 1 94 ? -11.225 -0.745 3.255 1.00 87.81 94 SER A C 1
ATOM 727 O O . SER A 1 94 ? -11.400 -0.540 2.056 1.00 87.81 94 SER A O 1
ATOM 729 N N . ASN A 1 95 ? -11.073 0.249 4.136 1.00 84.06 95 ASN A N 1
ATOM 730 C CA . ASN A 1 95 ? -11.133 1.664 3.764 1.00 84.06 95 ASN A CA 1
ATOM 731 C C . ASN A 1 95 ? -9.971 2.057 2.837 1.00 84.06 95 ASN A C 1
ATOM 733 O O . ASN A 1 95 ? -10.149 2.865 1.928 1.00 84.06 95 ASN A O 1
ATOM 737 N N . ALA A 1 96 ? -8.794 1.462 3.043 1.00 82.69 96 ALA A N 1
ATOM 738 C CA . ALA A 1 96 ? -7.594 1.702 2.248 1.00 82.69 96 ALA A CA 1
ATOM 739 C C . ALA A 1 96 ? -7.603 0.992 0.885 1.00 82.69 96 ALA A C 1
ATOM 741 O O . ALA A 1 96 ? -6.882 1.413 -0.020 1.00 82.69 96 ALA A O 1
ATOM 742 N N . THR A 1 97 ? -8.395 -0.076 0.727 1.00 89.25 97 THR A N 1
ATOM 743 C CA . THR A 1 97 ? -8.376 -0.963 -0.450 1.00 89.25 97 THR A CA 1
ATOM 744 C C . THR A 1 97 ? -8.476 -0.199 -1.777 1.00 89.25 97 THR A C 1
ATOM 746 O O . THR A 1 97 ? -7.635 -0.438 -2.644 1.00 89.25 97 THR A O 1
ATOM 749 N N . PRO A 1 98 ? -9.393 0.775 -1.963 1.00 87.44 98 PRO A N 1
ATOM 750 C CA . PRO A 1 98 ? -9.466 1.533 -3.213 1.00 87.44 98 PRO A CA 1
ATOM 751 C C . PRO A 1 98 ? -8.169 2.287 -3.544 1.00 87.44 98 PRO A C 1
ATOM 753 O O . PRO A 1 98 ? -7.726 2.276 -4.695 1.00 87.44 98 PRO A O 1
ATOM 756 N N . CYS A 1 99 ? -7.540 2.903 -2.538 1.00 83.75 99 CYS A N 1
ATOM 757 C CA . CYS A 1 99 ? -6.271 3.614 -2.693 1.00 83.75 99 CYS A CA 1
ATOM 758 C C . CYS A 1 99 ? -5.124 2.643 -2.990 1.00 83.75 99 CYS A C 1
ATOM 760 O O . CYS A 1 99 ? -4.338 2.891 -3.902 1.00 83.75 99 CYS A O 1
ATOM 762 N N . ILE A 1 100 ? -5.071 1.510 -2.283 1.00 86.12 100 ILE A N 1
ATOM 763 C CA . ILE A 1 100 ? -4.075 0.453 -2.497 1.00 86.12 100 ILE A CA 1
ATOM 764 C C . ILE A 1 100 ? -4.140 -0.071 -3.933 1.00 86.12 100 ILE A C 1
ATOM 766 O O . ILE A 1 100 ? -3.135 -0.057 -4.643 1.00 86.12 100 ILE A O 1
ATOM 770 N N . SER A 1 101 ? -5.322 -0.477 -4.401 1.00 89.94 101 SER A N 1
ATOM 771 C CA . SER A 1 101 ? -5.490 -0.992 -5.762 1.00 89.94 101 SER A CA 1
ATOM 772 C C . SER A 1 101 ? -5.183 0.073 -6.821 1.00 89.94 101 SER A C 1
ATOM 774 O O . SER A 1 101 ? -4.694 -0.253 -7.903 1.00 89.94 101 SER A O 1
ATOM 776 N N . SER A 1 102 ? -5.460 1.352 -6.543 1.00 87.50 102 SER A N 1
ATOM 777 C CA . SER A 1 102 ? -5.096 2.458 -7.437 1.00 87.50 102 SER A CA 1
ATOM 778 C C . SER A 1 102 ? -3.581 2.623 -7.552 1.00 87.50 102 SER A C 1
ATOM 780 O O . SER A 1 102 ? -3.060 2.609 -8.665 1.00 87.50 102 SER A O 1
ATOM 782 N N . ALA A 1 103 ? -2.878 2.700 -6.420 1.00 84.62 103 ALA A N 1
ATOM 783 C CA . ALA A 1 103 ? -1.424 2.821 -6.376 1.00 84.62 103 ALA A CA 1
ATOM 784 C C . ALA A 1 103 ? -0.733 1.644 -7.077 1.00 84.62 103 ALA A C 1
ATOM 786 O O . ALA A 1 103 ? 0.177 1.843 -7.881 1.00 84.62 103 ALA A O 1
ATOM 787 N N . VAL A 1 104 ? -1.211 0.415 -6.843 1.00 88.69 104 VAL A N 1
ATOM 788 C CA . VAL A 1 104 ? -0.650 -0.773 -7.498 1.00 88.69 104 VAL A CA 1
ATOM 789 C C . VAL A 1 104 ? -0.783 -0.690 -9.016 1.00 88.69 104 VAL A C 1
ATOM 791 O O . VAL A 1 104 ? 0.194 -0.929 -9.726 1.00 88.69 104 VAL A O 1
ATOM 794 N N . ARG A 1 105 ? -1.956 -0.297 -9.524 1.00 90.62 105 ARG A N 1
ATOM 795 C CA . ARG A 1 105 ? -2.172 -0.127 -10.968 1.00 90.62 105 ARG A CA 1
ATOM 796 C C . ARG A 1 105 ? -1.320 0.993 -11.558 1.00 90.62 105 ARG A C 1
ATOM 798 O O . ARG A 1 105 ? -0.758 0.799 -12.631 1.00 90.62 105 ARG A O 1
ATOM 805 N N . ALA A 1 106 ? -1.208 2.130 -10.872 1.00 86.19 106 ALA A N 1
ATOM 806 C CA . ALA A 1 106 ? -0.405 3.265 -11.326 1.00 86.19 106 ALA A CA 1
ATOM 807 C C . ALA A 1 106 ? 1.074 2.878 -11.482 1.00 86.19 106 ALA A C 1
ATOM 809 O O . ALA A 1 106 ? 1.668 3.095 -12.539 1.00 86.19 106 ALA A O 1
ATOM 810 N N . VAL A 1 107 ? 1.645 2.212 -10.474 1.00 87.12 107 VAL A N 1
ATOM 811 C CA . VAL A 1 107 ? 3.043 1.763 -10.510 1.00 87.12 107 VAL A CA 1
ATOM 812 C C . VAL A 1 107 ? 3.255 0.673 -11.564 1.00 87.12 107 VAL A C 1
ATOM 814 O O . VAL A 1 107 ? 4.240 0.721 -12.297 1.00 87.12 107 VAL A O 1
ATOM 817 N N . GLN A 1 108 ? 2.333 -0.285 -11.701 1.00 89.06 108 GLN A N 1
ATOM 818 C CA . GLN A 1 108 ? 2.416 -1.309 -12.750 1.00 89.06 108 GLN A CA 1
ATOM 819 C C . GLN A 1 108 ? 2.369 -0.709 -14.162 1.00 89.06 108 GLN A C 1
ATOM 821 O O . GLN A 1 108 ? 3.151 -1.125 -15.016 1.00 89.06 108 GLN A O 1
ATOM 826 N N . ALA A 1 109 ? 1.493 0.273 -14.403 1.00 86.62 109 ALA A N 1
ATOM 827 C CA . ALA A 1 109 ? 1.415 0.976 -15.683 1.00 86.62 109 ALA A CA 1
ATOM 828 C C . ALA A 1 109 ? 2.725 1.715 -15.988 1.00 86.62 109 ALA A C 1
ATOM 830 O O . ALA A 1 109 ? 3.315 1.523 -17.046 1.00 86.62 109 ALA A O 1
ATOM 831 N N . ALA A 1 110 ? 3.251 2.460 -15.017 1.00 83.31 110 ALA A N 1
ATOM 832 C CA . ALA A 1 110 ? 4.514 3.169 -15.165 1.00 83.31 110 ALA A CA 1
ATOM 833 C C . ALA A 1 110 ? 5.720 2.244 -15.427 1.00 83.31 110 ALA A C 1
ATOM 835 O O . ALA A 1 110 ? 6.616 2.583 -16.203 1.00 83.31 110 ALA A O 1
ATOM 836 N N . LEU A 1 111 ? 5.745 1.059 -14.806 1.00 82.50 111 LEU A N 1
ATOM 837 C CA . LEU A 1 111 ? 6.760 0.034 -15.069 1.00 82.50 111 LEU A CA 1
ATOM 838 C C . LEU A 1 111 ? 6.634 -0.556 -16.481 1.00 82.50 111 LEU A C 1
ATOM 840 O O . LEU A 1 111 ? 7.656 -0.841 -17.105 1.00 82.50 111 LEU A O 1
ATOM 844 N N . ALA A 1 112 ? 5.410 -0.731 -16.986 1.00 82.50 112 ALA A N 1
ATOM 845 C CA . ALA A 1 112 ? 5.163 -1.200 -18.349 1.00 82.50 112 ALA A CA 1
ATOM 846 C C . ALA A 1 112 ? 5.557 -0.149 -19.402 1.00 82.50 112 ALA A C 1
ATOM 848 O O . ALA A 1 112 ? 6.120 -0.501 -20.440 1.00 82.50 112 ALA A O 1
ATOM 849 N N . ASP A 1 113 ? 5.325 1.128 -19.100 1.00 76.25 113 ASP A N 1
ATOM 850 C CA . ASP A 1 113 ? 5.619 2.259 -19.983 1.00 76.25 113 ASP A CA 1
ATOM 851 C C . ASP A 1 113 ? 7.091 2.711 -19.916 1.00 76.25 113 ASP A C 1
ATOM 853 O O . ASP A 1 113 ? 7.534 3.537 -20.715 1.00 76.25 113 ASP A O 1
ATOM 857 N N . GLY A 1 114 ? 7.876 2.183 -18.968 1.00 64.50 114 GLY A N 1
ATOM 858 C CA . GLY A 1 114 ? 9.266 2.593 -18.735 1.00 64.50 114 GLY A CA 1
ATOM 859 C C . GLY A 1 114 ? 9.413 4.033 -18.222 1.00 64.50 114 GLY A C 1
ATOM 860 O O . GLY A 1 114 ? 10.527 4.559 -18.187 1.00 64.50 114 GLY A O 1
ATOM 861 N N . ALA A 1 115 ? 8.308 4.662 -17.822 1.00 57.50 115 ALA A N 1
ATOM 862 C CA . ALA A 1 115 ? 8.224 6.034 -17.349 1.00 57.50 115 ALA A CA 1
ATOM 863 C C . ALA A 1 115 ? 7.386 6.067 -16.065 1.00 57.50 115 ALA A C 1
ATOM 865 O O . ALA A 1 115 ? 6.159 6.053 -16.103 1.00 57.50 115 ALA A O 1
ATOM 866 N N . LEU A 1 116 ? 8.051 6.135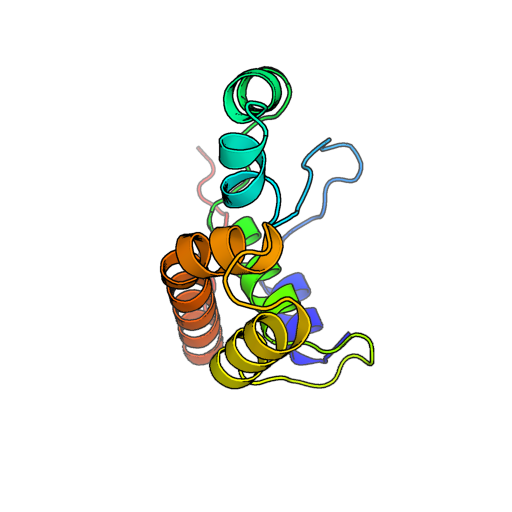 -14.911 1.00 52.19 116 LEU A N 1
ATOM 867 C CA . LEU A 1 116 ? 7.410 6.698 -13.722 1.00 52.19 116 LEU A CA 1
ATOM 868 C C . LEU A 1 116 ? 7.347 8.224 -13.888 1.00 52.19 116 LEU A C 1
ATOM 870 O O . LEU A 1 116 ? 8.243 8.776 -14.535 1.00 52.19 116 LEU A O 1
ATOM 874 N N . PRO A 1 117 ? 6.319 8.903 -13.342 1.00 46.31 117 PRO A N 1
ATOM 875 C CA . PRO A 1 117 ? 6.223 10.354 -13.392 1.00 46.31 117 PRO A CA 1
ATOM 876 C C . PRO A 1 117 ? 7.524 10.957 -12.857 1.00 46.31 117 PRO A C 1
ATOM 878 O O . PRO A 1 117 ? 7.889 10.800 -11.689 1.00 46.31 117 PRO A O 1
ATOM 881 N N . ASP A 1 118 ? 8.279 11.558 -13.770 1.00 47.88 118 ASP A N 1
ATOM 882 C CA . ASP A 1 118 ? 9.580 12.143 -13.500 1.00 47.88 118 ASP A CA 1
ATOM 883 C C . ASP A 1 118 ? 9.358 13.297 -12.520 1.00 47.88 118 ASP A C 1
ATOM 885 O O . ASP A 1 118 ? 8.662 14.258 -12.834 1.00 47.88 118 ASP A O 1
ATOM 889 N N . GLY A 1 119 ? 9.929 13.203 -11.317 1.00 46.59 119 GLY A N 1
ATOM 890 C CA . GLY A 1 119 ? 9.873 14.246 -10.285 1.00 46.59 119 GLY A CA 1
ATOM 891 C C . GLY A 1 119 ? 10.700 15.484 -10.641 1.00 46.59 119 GLY A C 1
ATOM 892 O O . GLY A 1 119 ? 11.382 16.037 -9.778 1.00 46.59 119 GLY A O 1
ATOM 893 N N . ARG A 1 120 ? 10.701 15.882 -11.916 1.00 49.50 120 ARG A N 1
ATOM 894 C CA . ARG A 1 120 ? 11.465 16.988 -12.489 1.00 49.50 120 ARG A CA 1
ATOM 895 C C . ARG A 1 120 ? 10.566 18.138 -12.928 1.00 49.50 120 ARG A C 1
ATOM 897 O O . ARG A 1 120 ? 10.816 18.752 -13.957 1.00 49.50 120 ARG A O 1
ATOM 904 N N . ASP A 1 121 ? 9.638 18.533 -12.068 1.00 41.94 121 ASP A N 1
ATOM 905 C CA . ASP A 1 121 ? 8.973 19.829 -12.198 1.00 41.94 121 ASP A CA 1
ATOM 906 C C . ASP A 1 121 ? 9.629 20.810 -11.227 1.00 41.94 121 ASP A C 1
ATOM 908 O O . ASP A 1 121 ? 9.099 21.198 -10.191 1.00 41.94 121 ASP A O 1
ATOM 912 N N . GLY A 1 122 ? 10.867 21.164 -11.574 1.00 43.41 122 GLY A N 1
ATOM 913 C CA . GLY A 1 122 ? 11.540 22.328 -11.028 1.00 43.41 122 GLY A CA 1
ATOM 914 C C . GLY A 1 122 ? 11.074 23.584 -11.757 1.00 43.41 122 GLY A C 1
ATOM 915 O O . GLY A 1 122 ? 11.372 23.763 -12.941 1.00 43.41 122 GLY A O 1
ATOM 916 N N . ARG A 1 123 ? 10.405 24.479 -11.032 1.00 40.19 123 ARG A N 1
ATOM 917 C CA . ARG A 1 123 ? 10.477 25.924 -11.257 1.00 40.19 123 ARG A CA 1
ATOM 918 C C . ARG A 1 123 ? 10.321 26.663 -9.939 1.00 40.19 123 ARG A C 1
ATOM 920 O O . ARG A 1 123 ? 9.374 26.332 -9.201 1.00 40.19 123 ARG A O 1
#

Radius of gyration: 15.28 Å; chains: 1; bounding box: 32×40×36 Å

Organism: Streptosporangium roseum (strain ATCC 12428 / DSM 43021 / JCM 3005 / KCTC 9067 / NCIMB 10171 / NRRL 2505 / NI 9100) (NCBI:txid479432)

pLDDT: mean 70.56, std 17.3, range [38.22, 90.62]

Secondary structure (DSSP, 8-state):
--HHHHHHHHHS-----TT------THHHHHHHHHT-HHHHHHHSPPPPHHHHHHHHHHHHTB-TTS-B--HHHHHHHHHHHH-TTSHHHHHHHHHHHHHHHHHHHHHHHHHHT----S----

Sequence (123 aa):
MCPLQAQVLALGGLRFRPDSSAKTSQEFHCEAPERGLLDALNEEFDQERPELVEALTYCDMTTSPGGTPLDVDDRLAEIHSRYGPEHLVSRSISNATPCISSAVRAVQAALADGALPDGRDGR